Protein AF-A0A645I0W0-F1 (afdb_monomer)

pLDDT: mean 92.39, std 12.89, range [37.03, 98.88]

Organism: NCBI:txid1076179

Nearest PDB structures (foldseek):
  2omx-assembly1_A  TM=9.634E-01  e=1.507E-10  Listeria monocytogenes EGD-e
  2wqu-assembly2_B  TM=9.709E-01  e=3.885E-09  Listeria monocytogenes EGD-e
  1otn-assembly1_A  TM=9.296E-01  e=2.462E-09  Listeria monocytogenes
  2omy-assembly1_A  TM=7.439E-01  e=6.635E-10  Listeria monocytogenes EGD-e
  2omz-assembly1_A  TM=7.423E-01  e=8.823E-10  Listeria monocytogenes EGD-e

Foldseek 3Di:
DPPPPPQLDADDPLVCLPVQQDQEDAAELGQHADPLSVLSNLNHQEYAHANNQHHADPLSVAQSARHAEYHPDQYAHADPLSVLRHQRHAEYHHEQYAHADPLSVLNNLNHQYYEHHNYNHDAPQSNQNNVVNHPYYDDDHPDDD

Solvent-accessible surface area (backbone atoms only — not comparable to full-atom values): 7714 Å² total; per-residue (Å²): 132,82,73,94,78,54,92,79,56,63,60,84,57,66,89,52,48,80,48,40,78,39,40,67,50,80,41,71,70,41,33,40,56,75,48,65,47,55,56,51,24,59,48,24,30,34,44,36,41,28,62,30,64,51,29,42,68,50,61,40,56,43,56,34,62,43,29,27,36,41,35,46,29,35,26,49,31,46,66,52,58,37,61,40,44,30,87,40,32,29,36,42,32,48,23,38,28,52,33,47,65,52,60,44,55,33,70,39,72,63,29,29,31,47,37,54,48,65,33,73,56,85,63,49,64,54,40,54,79,28,53,86,50,45,79,46,69,66,74,82,60,68,78,82,130

InterPro domains:
  IPR001611 Leucine-rich repeat [PS51450] (66-87)
  IPR001611 Leucine-rich repeat [PS51450] (88-109)
  IPR025875 Leucine rich repeat 4 [PF12799] (87-128)
  IPR032675 Leucine-rich repeat domain superfamily [G3DSA:3.80.10.10] (7-141)

Radius of gyration: 15.73 Å; Cα contacts (8 Å, |Δi|>4): 333; chains: 1; bounding box: 27×41×51 Å

Sequence (145 aa):
MQNADDPSAPIDISSFAGMTKLESLQLGGLVIDDLSVVANMPDLISLTVFGGKRLTDVSPLKGLPKLRALTLRGNLITDVTPLAELPSLVYLDVQDNQISDVTPLAGLTKLERLFLEQNPITDYSPLAQIRANLEEWDFEVPANP

Structure (mmCIF, N/CA/C/O backbone):
data_AF-A0A645I0W0-F1
#
_entry.id   AF-A0A645I0W0-F1
#
loop_
_atom_site.group_PDB
_atom_site.id
_atom_site.type_symbol
_atom_site.label_atom_id
_atom_site.label_alt_id
_atom_site.label_comp_id
_atom_site.label_asym_id
_atom_site.label_entity_id
_atom_site.label_seq_id
_atom_site.pdbx_PDB_ins_code
_atom_site.Cartn_x
_atom_site.Cartn_y
_atom_site.Cartn_z
_atom_site.occupancy
_atom_site.B_iso_or_equiv
_atom_site.auth_seq_id
_atom_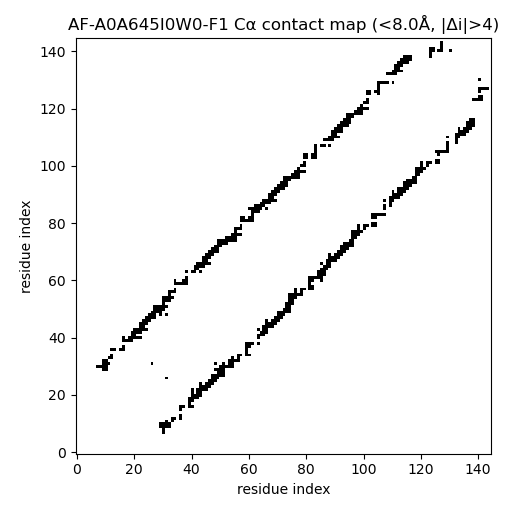site.auth_comp_id
_atom_site.auth_asym_id
_atom_site.auth_atom_id
_atom_site.pdbx_PDB_model_num
ATOM 1 N N . MET A 1 1 ? 11.495 -27.142 22.889 1.00 37.03 1 MET A N 1
ATOM 2 C CA . MET A 1 1 ? 11.386 -25.825 23.544 1.00 37.03 1 MET A CA 1
ATOM 3 C C . MET A 1 1 ? 11.779 -24.800 22.496 1.00 37.03 1 MET A C 1
ATOM 5 O O . MET A 1 1 ? 12.925 -24.825 22.074 1.00 37.03 1 MET A O 1
ATOM 9 N N . GLN A 1 2 ? 10.823 -24.038 21.960 1.00 45.06 2 GLN A N 1
ATOM 10 C CA . GLN A 1 2 ? 11.134 -22.914 21.070 1.00 45.06 2 GLN A CA 1
ATOM 11 C C . GLN A 1 2 ? 11.801 -21.825 21.916 1.00 45.06 2 GLN A C 1
ATOM 13 O O . GLN A 1 2 ? 11.320 -21.528 23.009 1.00 45.06 2 GLN A O 1
ATOM 18 N N . ASN A 1 3 ? 12.938 -21.307 21.452 1.00 37.06 3 ASN A N 1
ATOM 19 C CA . ASN A 1 3 ? 13.607 -20.174 22.081 1.00 37.06 3 ASN A CA 1
ATOM 20 C C . ASN A 1 3 ? 12.673 -18.964 21.985 1.00 37.06 3 ASN A C 1
ATOM 22 O O . ASN A 1 3 ? 12.278 -18.590 20.886 1.00 37.06 3 ASN A O 1
ATOM 26 N N . ALA A 1 4 ? 12.323 -18.373 23.124 1.00 47.34 4 ALA A N 1
ATOM 27 C CA . ALA A 1 4 ? 11.472 -17.185 23.204 1.00 47.34 4 ALA A CA 1
ATOM 28 C C . ALA A 1 4 ? 12.174 -15.891 22.730 1.00 47.34 4 ALA A C 1
ATOM 30 O O . ALA A 1 4 ? 11.563 -14.832 22.760 1.00 47.34 4 ALA A O 1
ATOM 31 N N . ASP A 1 5 ? 13.425 -15.994 22.265 1.00 51.53 5 ASP A N 1
ATOM 32 C CA . ASP A 1 5 ? 14.294 -14.881 21.865 1.00 51.53 5 ASP A CA 1
ATOM 33 C C . ASP A 1 5 ? 14.776 -15.018 20.406 1.00 51.53 5 ASP A C 1
ATOM 35 O O . ASP A 1 5 ? 15.930 -14.723 20.098 1.00 51.53 5 ASP A O 1
ATOM 39 N N . ASP A 1 6 ? 13.937 -15.521 19.491 1.00 53.28 6 ASP A N 1
ATOM 40 C CA . ASP A 1 6 ? 14.213 -15.387 18.055 1.00 53.28 6 ASP A CA 1
ATOM 41 C C . ASP A 1 6 ? 13.803 -13.971 17.601 1.00 53.28 6 ASP A C 1
ATOM 43 O O . ASP A 1 6 ? 12.605 -13.701 17.492 1.00 53.28 6 ASP A O 1
ATOM 47 N N . PRO A 1 7 ? 14.749 -13.052 17.315 1.00 58.19 7 PRO A N 1
ATOM 48 C CA . PRO A 1 7 ? 14.429 -11.695 16.866 1.00 58.19 7 PRO A CA 1
ATOM 49 C C . PRO A 1 7 ? 13.747 -11.660 15.486 1.00 58.19 7 PRO A C 1
ATOM 51 O O . PRO A 1 7 ? 13.392 -10.584 15.013 1.00 58.19 7 PRO A O 1
ATOM 54 N N . SER A 1 8 ? 13.576 -12.815 14.828 1.00 69.06 8 SER A N 1
ATOM 55 C CA . SER A 1 8 ? 12.816 -12.974 13.586 1.00 69.06 8 SER A CA 1
ATOM 56 C C . SER A 1 8 ? 11.361 -13.421 13.783 1.00 69.06 8 SER A C 1
ATOM 58 O O . SER A 1 8 ? 10.631 -13.543 12.793 1.00 69.06 8 SER A O 1
ATOM 60 N N . ALA A 1 9 ? 10.928 -13.668 15.027 1.00 84.06 9 ALA A N 1
ATOM 61 C CA . ALA A 1 9 ? 9.540 -14.003 15.322 1.00 84.06 9 ALA A CA 1
ATOM 62 C C . ALA A 1 9 ? 8.621 -12.810 14.995 1.00 84.06 9 ALA A C 1
ATOM 64 O O . ALA A 1 9 ? 8.917 -11.685 15.410 1.00 84.06 9 ALA A O 1
ATOM 65 N N . PRO A 1 10 ? 7.513 -13.030 14.266 1.00 89.56 10 PRO A N 1
ATOM 66 C CA . PRO A 1 10 ? 6.547 -11.977 14.009 1.00 89.56 10 PRO A CA 1
ATOM 67 C C . PRO A 1 10 ? 5.956 -11.414 15.300 1.00 89.56 10 PRO A C 1
ATOM 69 O O . PRO A 1 10 ? 5.634 -12.151 16.234 1.00 89.56 10 PRO A O 1
ATOM 72 N N . ILE A 1 11 ? 5.819 -10.095 15.346 1.00 91.31 11 ILE A N 1
ATOM 73 C CA . ILE A 1 11 ? 5.214 -9.377 16.459 1.00 91.31 11 ILE A CA 1
ATOM 74 C C . ILE A 1 11 ? 3.696 -9.457 16.325 1.00 91.31 11 ILE A C 1
ATOM 76 O O . ILE A 1 11 ? 3.121 -9.000 15.339 1.00 91.31 11 ILE A O 1
ATOM 80 N N . ASP A 1 12 ? 3.054 -9.989 17.361 1.00 92.94 12 ASP A N 1
ATOM 81 C CA . ASP A 1 12 ? 1.601 -10.010 17.480 1.00 92.94 12 ASP A CA 1
ATOM 82 C C . ASP A 1 12 ? 1.066 -8.624 17.882 1.00 92.94 12 ASP A C 1
ATOM 84 O O . ASP A 1 12 ? 1.350 -8.109 18.968 1.00 92.94 12 ASP A O 1
ATOM 88 N N . ILE A 1 13 ? 0.262 -8.030 17.000 1.00 94.75 13 ILE A N 1
ATOM 89 C CA . ILE A 1 13 ? -0.400 -6.734 17.202 1.00 94.75 13 ILE A CA 1
ATOM 90 C C . ILE A 1 13 ? -1.904 -6.863 17.499 1.00 94.75 13 ILE A C 1
ATOM 92 O O . ILE A 1 13 ? -2.614 -5.858 17.529 1.00 94.75 13 ILE A O 1
ATOM 96 N N . SER A 1 14 ? -2.411 -8.069 17.775 1.00 95.31 14 SER A N 1
ATOM 97 C CA . SER A 1 14 ? -3.830 -8.328 18.081 1.00 95.31 14 SER A CA 1
ATOM 98 C C . SER A 1 14 ? -4.358 -7.511 19.266 1.00 95.31 14 SER A C 1
ATOM 100 O O . SER A 1 14 ? -5.532 -7.132 19.301 1.00 95.31 14 SER A O 1
ATOM 102 N N . SER A 1 15 ? -3.479 -7.147 20.204 1.00 95.12 15 SER A N 1
ATOM 103 C CA . SER A 1 15 ? -3.800 -6.264 21.332 1.00 95.12 15 SER A CA 1
ATOM 104 C C . SER A 1 15 ? -4.307 -4.872 20.912 1.00 95.12 15 SER A C 1
ATOM 106 O O . SER A 1 15 ? -4.967 -4.197 21.704 1.00 95.12 15 SER A O 1
ATOM 108 N N . PHE A 1 16 ? -4.077 -4.449 19.663 1.00 95.50 16 PHE A N 1
ATOM 109 C CA . PHE A 1 16 ? -4.561 -3.174 19.126 1.00 95.50 16 PHE A CA 1
ATOM 110 C C . PHE A 1 16 ? -6.022 -3.214 18.660 1.00 95.50 16 PHE A C 1
ATOM 112 O O . PHE A 1 16 ? -6.556 -2.175 18.279 1.00 95.50 16 PHE A O 1
ATOM 119 N N . ALA A 1 17 ? -6.711 -4.358 18.735 1.00 93.62 17 ALA A N 1
ATOM 120 C CA . ALA A 1 17 ? -8.079 -4.514 18.225 1.00 93.62 17 ALA A CA 1
ATOM 121 C C . ALA A 1 17 ? -9.094 -3.507 18.803 1.00 93.62 17 ALA A C 1
ATOM 123 O O . ALA A 1 17 ? -10.069 -3.163 18.141 1.00 93.62 17 ALA A O 1
ATOM 124 N N . GLY A 1 18 ? -8.868 -3.009 20.024 1.00 94.69 18 GLY A N 1
ATOM 125 C CA . GLY A 1 18 ? -9.717 -1.993 20.659 1.00 94.69 18 GLY A CA 1
ATOM 126 C C . GLY A 1 18 ? -9.418 -0.545 20.246 1.00 94.69 18 GLY A C 1
ATOM 127 O O . GLY A 1 18 ? -10.149 0.362 20.643 1.00 94.69 18 GLY A O 1
ATOM 128 N N . MET A 1 19 ? -8.361 -0.295 19.469 1.00 96.62 19 MET A N 1
ATOM 129 C CA . MET A 1 19 ? -7.910 1.046 19.076 1.00 96.62 19 MET A CA 1
ATOM 130 C C . MET A 1 19 ? -8.702 1.592 17.876 1.00 96.62 19 MET A C 1
ATOM 132 O O . MET A 1 19 ? -8.139 2.092 16.908 1.00 96.62 19 MET A O 1
ATOM 136 N N . THR A 1 20 ? -10.034 1.531 17.932 1.00 96.69 20 THR A N 1
ATOM 137 C CA . THR A 1 20 ? -10.915 1.829 16.784 1.00 96.69 20 THR A CA 1
ATOM 138 C C . THR A 1 20 ? -10.907 3.297 16.341 1.00 96.69 20 THR A C 1
ATOM 140 O O . THR A 1 20 ? -11.417 3.610 15.271 1.00 96.69 20 THR A O 1
ATOM 143 N N . LYS A 1 21 ? -10.362 4.198 17.170 1.00 98.06 21 LYS A N 1
ATOM 144 C CA . LYS A 1 21 ? -10.213 5.640 16.895 1.00 98.06 21 LYS A CA 1
ATOM 145 C C . LYS A 1 21 ? -8.793 6.028 16.472 1.00 98.06 21 LYS A C 1
ATOM 147 O O . LYS A 1 21 ? -8.464 7.211 16.451 1.00 98.06 21 LYS A O 1
ATOM 152 N N . LEU A 1 22 ? -7.916 5.050 16.254 1.00 98.06 22 LEU A N 1
ATOM 153 C CA . LEU A 1 22 ? -6.536 5.320 15.883 1.00 98.06 22 LEU A CA 1
ATOM 154 C C . LEU A 1 22 ? -6.487 5.893 14.464 1.00 98.06 22 LEU A C 1
ATOM 156 O O . LEU A 1 22 ? -6.964 5.266 13.525 1.00 98.06 22 LEU A O 1
ATOM 160 N N . GLU A 1 23 ? -5.889 7.074 14.315 1.00 98.50 23 GLU A N 1
ATOM 161 C CA . GLU A 1 23 ? -5.738 7.740 13.013 1.00 98.50 23 GLU A CA 1
ATOM 162 C C . GLU A 1 23 ? -4.371 7.472 12.369 1.00 98.50 23 GLU A C 1
ATOM 164 O O . GLU A 1 23 ? -4.209 7.619 11.158 1.00 98.50 23 GLU A O 1
ATOM 169 N N . SER A 1 24 ? -3.374 7.064 13.157 1.00 98.50 24 SER A N 1
ATOM 170 C CA . SER A 1 24 ? -2.016 6.815 12.676 1.00 98.50 24 SER A CA 1
ATOM 171 C C . SER A 1 24 ? -1.385 5.629 13.395 1.00 98.50 24 SER A C 1
ATOM 173 O O . SER A 1 24 ? -1.388 5.579 14.626 1.00 98.50 24 SER A O 1
ATOM 175 N N . LEU A 1 25 ? -0.827 4.696 12.624 1.00 97.81 25 LEU A N 1
ATOM 176 C CA . LEU A 1 25 ? -0.108 3.525 13.120 1.00 97.81 25 LEU A CA 1
ATOM 177 C C . LEU A 1 25 ? 1.239 3.394 12.401 1.00 97.81 25 LEU A C 1
ATOM 179 O O . LEU A 1 25 ? 1.299 3.365 11.172 1.00 97.81 25 LEU A O 1
ATOM 183 N N . GLN A 1 26 ? 2.321 3.299 13.176 1.00 96.75 26 GLN A N 1
ATOM 184 C CA . GLN A 1 26 ? 3.683 3.141 12.665 1.00 96.75 26 GLN A CA 1
ATOM 185 C C . GLN A 1 26 ? 4.327 1.882 13.252 1.00 96.75 26 GLN A C 1
ATOM 187 O O . GLN A 1 26 ? 4.458 1.753 14.466 1.00 96.75 26 GLN A O 1
ATOM 192 N N . LEU A 1 27 ? 4.744 0.972 12.375 1.00 93.81 27 LEU A N 1
ATOM 193 C CA . LEU A 1 27 ? 5.355 -0.322 12.673 1.00 93.81 27 LEU A CA 1
ATOM 194 C C . LEU A 1 27 ? 6.669 -0.440 11.878 1.00 93.81 27 LEU A C 1
ATOM 196 O O . LEU A 1 27 ? 6.739 -1.084 10.833 1.00 93.81 27 LEU A O 1
ATOM 200 N N . GLY A 1 28 ? 7.708 0.264 12.333 1.00 89.25 28 GLY A N 1
ATOM 201 C CA . GLY A 1 28 ? 9.003 0.348 11.649 1.00 89.25 28 GLY A CA 1
ATOM 202 C C . GLY A 1 28 ? 10.062 -0.577 12.242 1.00 89.25 28 GLY A C 1
ATOM 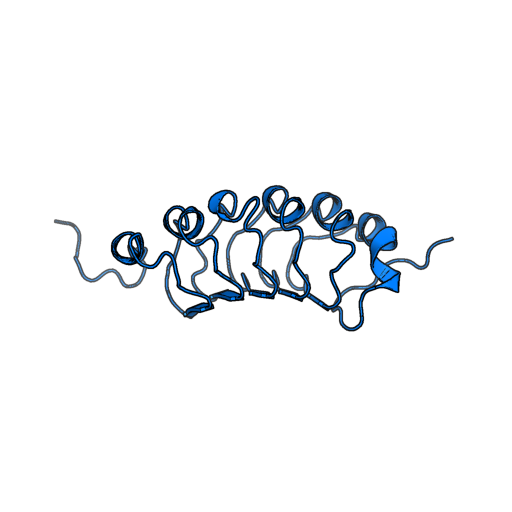203 O O . GLY A 1 28 ? 10.253 -0.595 13.455 1.00 89.25 28 GLY A O 1
ATOM 204 N N . GLY A 1 29 ? 10.768 -1.326 11.392 1.00 84.88 29 GLY A N 1
ATOM 205 C CA . GLY A 1 29 ? 11.808 -2.272 11.816 1.00 84.88 29 GLY A CA 1
ATOM 206 C C . GLY A 1 29 ? 11.268 -3.462 12.613 1.00 84.88 29 GLY A C 1
ATOM 207 O O . GLY A 1 29 ? 12.033 -4.151 13.283 1.00 84.88 29 GLY A O 1
ATOM 208 N N . LEU A 1 30 ? 9.953 -3.678 12.558 1.00 88.81 30 LEU A N 1
ATOM 209 C CA . LEU A 1 30 ? 9.254 -4.764 13.226 1.00 88.81 30 LEU A CA 1
ATOM 210 C C . LEU A 1 30 ? 8.941 -5.856 12.212 1.00 88.81 30 LEU A C 1
ATOM 212 O O . LEU A 1 30 ? 8.545 -5.575 11.080 1.00 88.81 30 LEU A O 1
ATOM 216 N N . VAL A 1 31 ? 9.078 -7.105 12.636 1.00 91.31 31 VAL A N 1
ATOM 217 C CA . VAL A 1 31 ? 8.656 -8.247 11.836 1.00 91.31 31 VAL A CA 1
ATOM 218 C C . VAL A 1 31 ? 7.140 -8.379 11.971 1.00 91.31 31 VAL A C 1
ATOM 220 O O . VAL A 1 31 ? 6.657 -8.850 12.991 1.00 91.31 31 VAL A O 1
ATOM 223 N N . ILE A 1 32 ? 6.389 -7.927 10.966 1.00 92.88 32 ILE A N 1
ATOM 224 C CA . ILE A 1 32 ? 4.923 -8.019 10.913 1.00 92.88 32 ILE A CA 1
ATOM 225 C C . ILE A 1 32 ? 4.546 -8.884 9.714 1.00 92.88 32 ILE A C 1
ATOM 227 O O . ILE A 1 32 ? 5.013 -8.631 8.603 1.00 92.88 32 ILE A O 1
ATOM 231 N N . ASP A 1 33 ? 3.719 -9.899 9.933 1.00 93.69 33 ASP A N 1
ATOM 232 C CA . ASP A 1 33 ? 3.158 -10.747 8.877 1.00 93.69 33 ASP A CA 1
ATOM 233 C C . ASP A 1 33 ? 1.623 -10.793 8.878 1.00 93.69 33 ASP A C 1
ATOM 235 O O . ASP A 1 33 ? 1.043 -11.148 7.855 1.00 93.69 33 ASP A O 1
ATOM 239 N N . ASP A 1 34 ? 0.976 -10.356 9.964 1.00 95.88 34 ASP A N 1
ATOM 240 C CA . ASP A 1 34 ? -0.478 -10.260 10.081 1.00 95.88 34 ASP A CA 1
ATOM 241 C C . ASP A 1 34 ? -0.940 -8.815 10.349 1.00 95.88 34 ASP A C 1
ATOM 243 O O . ASP A 1 34 ? -0.595 -8.197 11.359 1.00 95.88 34 ASP A O 1
ATOM 247 N N . LEU A 1 35 ? -1.755 -8.279 9.434 1.00 97.12 35 LEU A N 1
ATOM 248 C CA . LEU A 1 35 ? -2.426 -6.980 9.556 1.00 97.12 35 LEU A CA 1
ATOM 249 C C . LEU A 1 35 ? -3.937 -7.104 9.803 1.00 97.12 35 LEU A C 1
ATOM 251 O O . LEU A 1 35 ? -4.644 -6.102 9.722 1.00 97.12 35 LEU A O 1
ATOM 255 N N . SER A 1 36 ? -4.459 -8.292 10.121 1.00 97.56 36 SER A N 1
ATOM 256 C CA . SER A 1 36 ? -5.891 -8.552 10.339 1.00 97.56 36 SER A CA 1
ATOM 257 C C . SER A 1 36 ? -6.549 -7.549 11.292 1.00 97.56 36 SER A C 1
ATOM 259 O O . SER A 1 36 ? -7.666 -7.090 11.052 1.00 97.56 36 SER A O 1
ATOM 261 N N . VAL A 1 37 ? -5.831 -7.137 12.341 1.00 97.25 37 VAL A N 1
ATOM 262 C CA . VAL A 1 37 ? -6.309 -6.163 13.331 1.00 97.25 37 VAL A CA 1
ATOM 263 C C . VAL A 1 37 ? -6.613 -4.784 12.730 1.00 97.25 37 VAL A C 1
ATOM 265 O O . VAL A 1 37 ? -7.487 -4.077 13.232 1.00 97.25 37 VAL A O 1
ATOM 268 N N . VAL A 1 38 ? -5.930 -4.406 11.645 1.00 97.69 38 VAL A N 1
ATOM 269 C CA . VAL A 1 38 ? -6.063 -3.096 10.993 1.00 97.69 38 VAL A CA 1
ATOM 270 C C . VAL A 1 38 ? -7.443 -2.923 10.354 1.00 97.69 38 VAL A C 1
ATOM 272 O O . VAL A 1 38 ? -7.957 -1.806 10.311 1.00 97.69 38 VAL A O 1
ATOM 275 N N . ALA A 1 39 ? -8.114 -4.016 9.974 1.00 97.06 39 ALA A N 1
ATOM 276 C CA . ALA A 1 39 ? -9.488 -3.972 9.470 1.00 97.06 39 ALA A CA 1
ATOM 277 C C . ALA A 1 39 ? -10.486 -3.371 10.487 1.00 97.06 39 ALA A C 1
ATOM 279 O O . ALA A 1 39 ? -11.544 -2.874 10.105 1.00 97.06 39 ALA A O 1
ATOM 280 N N . ASN A 1 40 ? -10.141 -3.362 11.783 1.00 96.62 40 ASN A N 1
ATOM 281 C CA . ASN A 1 40 ? -10.952 -2.779 12.857 1.00 96.62 40 ASN A CA 1
ATOM 282 C C . ASN A 1 40 ? -10.640 -1.294 13.138 1.00 96.62 40 ASN A C 1
ATOM 284 O O . ASN A 1 40 ? -11.103 -0.749 14.142 1.00 96.62 40 ASN A O 1
ATOM 288 N N . MET A 1 41 ? -9.865 -0.627 12.275 1.00 97.88 41 MET A N 1
ATOM 289 C CA . MET A 1 41 ? -9.443 0.771 12.437 1.00 97.88 41 MET A CA 1
ATOM 290 C C . MET A 1 41 ? -10.057 1.661 11.338 1.00 97.88 41 MET A C 1
ATOM 292 O O . MET A 1 41 ? -9.341 2.162 10.471 1.00 97.88 41 MET A O 1
ATOM 296 N N . PRO A 1 42 ? -11.387 1.891 11.341 1.00 97.50 42 PRO A N 1
ATOM 297 C CA . PRO A 1 42 ? -12.064 2.645 10.277 1.00 97.50 42 PRO A CA 1
ATOM 298 C C . PRO A 1 42 ? -11.631 4.117 10.207 1.00 97.50 42 PRO A C 1
ATOM 300 O O . PRO A 1 42 ? -11.821 4.769 9.178 1.00 97.50 42 PRO A O 1
ATOM 303 N N . ASP A 1 43 ? -11.060 4.635 11.298 1.00 98.44 43 ASP A N 1
ATOM 304 C CA . ASP A 1 43 ? -10.567 6.004 11.399 1.00 98.44 43 ASP A CA 1
ATOM 305 C C . ASP A 1 43 ? -9.099 6.167 10.971 1.00 98.44 43 ASP A C 1
ATOM 307 O O . ASP A 1 43 ? -8.600 7.290 10.965 1.00 98.44 43 ASP A O 1
ATOM 311 N N . LEU A 1 44 ? -8.418 5.087 10.564 1.00 98.69 44 LEU A N 1
ATOM 312 C CA . LEU A 1 44 ? -7.003 5.126 10.201 1.00 98.69 44 LEU A CA 1
ATOM 313 C C . LEU A 1 44 ? -6.772 5.972 8.942 1.00 98.69 44 LEU A C 1
ATOM 315 O O . LEU A 1 44 ? -7.336 5.713 7.879 1.00 98.69 44 LEU A O 1
ATOM 319 N N . ILE A 1 45 ? -5.915 6.983 9.070 1.00 98.81 45 ILE A N 1
ATOM 320 C CA . ILE A 1 45 ? -5.531 7.926 8.014 1.00 98.81 45 ILE A CA 1
ATOM 321 C C . ILE A 1 45 ? -4.145 7.589 7.467 1.00 98.81 45 ILE A C 1
ATOM 323 O O . ILE A 1 45 ? -3.904 7.732 6.265 1.00 98.81 45 ILE A O 1
ATOM 327 N N . SER A 1 46 ? -3.241 7.135 8.335 1.00 98.81 46 SER A N 1
ATOM 328 C CA . SER A 1 46 ? -1.865 6.807 7.979 1.00 98.81 46 SER A CA 1
ATOM 329 C C . SER A 1 46 ? -1.462 5.448 8.535 1.00 98.81 46 SER A C 1
ATOM 331 O O . SER A 1 46 ? -1.604 5.196 9.732 1.00 98.81 46 SER A O 1
ATOM 333 N N . LEU A 1 47 ? -0.890 4.606 7.678 1.00 98.62 47 LEU A N 1
ATOM 334 C CA . LEU A 1 47 ? -0.279 3.340 8.064 1.00 98.62 47 LEU A CA 1
ATOM 335 C C . LEU A 1 47 ? 1.130 3.249 7.489 1.00 98.62 47 LEU A C 1
ATOM 337 O O . LEU A 1 47 ? 1.342 3.418 6.290 1.00 98.62 47 LEU A O 1
ATOM 341 N N . THR A 1 48 ? 2.088 2.931 8.347 1.00 98.19 48 THR A N 1
ATOM 342 C CA . THR A 1 48 ? 3.476 2.714 7.949 1.00 98.19 48 THR A CA 1
ATOM 343 C C . THR A 1 48 ? 3.953 1.387 8.515 1.00 98.19 48 THR A C 1
ATOM 345 O O . THR A 1 48 ? 3.985 1.219 9.730 1.00 98.19 48 THR A O 1
ATOM 348 N N . VAL A 1 49 ? 4.343 0.457 7.645 1.00 96.38 49 VAL A N 1
ATOM 349 C CA . VAL A 1 49 ? 4.926 -0.844 7.993 1.00 96.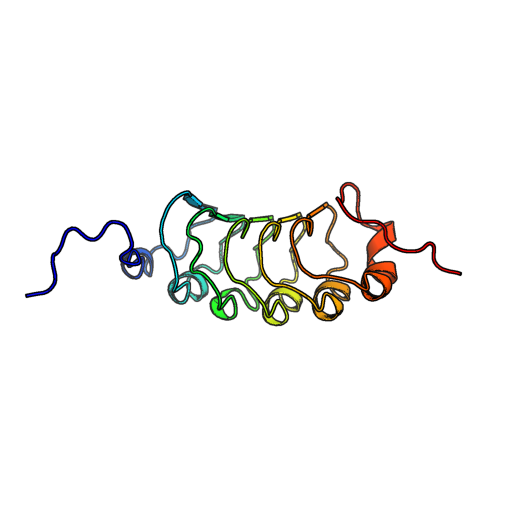38 49 VAL A CA 1
ATOM 350 C C . VAL A 1 49 ? 6.156 -1.056 7.118 1.00 96.38 49 VAL A C 1
ATOM 352 O O . VAL A 1 49 ? 6.023 -1.231 5.912 1.00 96.38 49 VAL A O 1
ATOM 355 N N . PHE A 1 50 ? 7.363 -1.021 7.685 1.00 91.12 50 PHE A N 1
ATOM 356 C CA . PHE A 1 50 ? 8.583 -1.142 6.877 1.00 91.12 50 PHE A CA 1
ATOM 357 C C . PHE A 1 50 ? 9.702 -1.915 7.562 1.00 91.12 50 PHE A C 1
ATOM 359 O O . PHE A 1 50 ? 9.817 -1.929 8.787 1.00 91.12 50 PHE A O 1
ATOM 366 N N . GLY A 1 51 ? 10.564 -2.524 6.746 1.00 81.25 51 GLY A N 1
ATOM 367 C CA . GLY A 1 51 ? 11.784 -3.197 7.202 1.00 81.25 51 GLY A CA 1
ATOM 368 C C . GLY A 1 51 ? 11.565 -4.555 7.876 1.00 81.25 51 GLY A C 1
ATOM 369 O O . GLY A 1 51 ? 12.531 -5.141 8.359 1.00 81.25 51 GLY A O 1
ATOM 370 N N . GLY A 1 52 ? 10.327 -5.060 7.893 1.00 78.25 52 GLY A N 1
ATOM 371 C CA . GLY A 1 52 ? 9.966 -6.345 8.495 1.00 78.25 52 GLY A CA 1
ATOM 372 C C . GLY A 1 52 ? 10.252 -7.560 7.615 1.00 78.25 52 GLY A C 1
ATOM 373 O O . GLY A 1 52 ? 10.369 -8.666 8.140 1.00 78.25 52 GLY A O 1
ATOM 374 N N . LYS A 1 53 ? 10.385 -7.371 6.290 1.00 86.56 53 LYS A N 1
ATOM 375 C CA . LYS A 1 53 ? 10.730 -8.414 5.302 1.00 86.56 53 LYS A CA 1
ATOM 376 C C . LYS A 1 53 ? 9.887 -9.696 5.395 1.00 86.56 53 LYS A C 1
ATOM 378 O O . LYS A 1 53 ? 10.385 -10.777 5.083 1.00 86.56 53 LYS A O 1
ATOM 383 N N . ARG A 1 54 ? 8.627 -9.604 5.836 1.00 92.38 54 ARG A N 1
ATOM 384 C CA . ARG A 1 54 ? 7.725 -10.766 5.971 1.00 92.38 54 ARG A CA 1
ATOM 385 C C . ARG A 1 54 ? 6.287 -10.525 5.540 1.00 92.38 54 ARG A C 1
ATOM 387 O O . ARG A 1 54 ? 5.617 -11.497 5.203 1.00 92.38 54 ARG A O 1
ATOM 394 N N . LEU A 1 55 ? 5.817 -9.279 5.531 1.00 96.00 55 LEU A N 1
ATOM 395 C CA . LEU A 1 55 ? 4.445 -8.984 5.141 1.00 96.00 55 LEU A CA 1
ATOM 396 C C . LEU A 1 55 ? 4.221 -9.362 3.672 1.00 96.00 55 LEU A C 1
ATOM 398 O O . LEU A 1 55 ? 4.975 -8.935 2.798 1.00 96.00 55 LEU A O 1
ATOM 402 N N . THR A 1 56 ? 3.190 -10.164 3.424 1.00 97.00 56 THR A N 1
ATOM 403 C CA . THR A 1 56 ? 2.796 -10.631 2.083 1.00 97.00 56 THR A CA 1
ATOM 404 C C . THR A 1 56 ? 1.337 -10.305 1.787 1.00 97.00 56 THR A C 1
ATOM 406 O O . THR A 1 56 ? 1.024 -9.895 0.673 1.00 97.00 56 THR A O 1
ATOM 409 N N . ASP A 1 57 ? 0.462 -10.452 2.786 1.00 98.06 57 ASP A N 1
ATOM 410 C CA . ASP A 1 57 ? -0.971 -10.202 2.671 1.00 98.06 57 ASP A CA 1
ATOM 411 C C . ASP A 1 57 ? -1.337 -8.782 3.122 1.00 98.06 57 ASP A C 1
ATOM 413 O O . ASP A 1 57 ? -1.110 -8.381 4.264 1.00 98.06 57 ASP A O 1
ATOM 417 N N . VAL A 1 58 ? -1.939 -8.025 2.207 1.00 98.44 58 VAL A N 1
ATOM 418 C CA . VAL A 1 58 ? -2.478 -6.678 2.449 1.00 98.44 58 VAL A CA 1
ATOM 419 C C . VAL A 1 58 ? -4.003 -6.634 2.324 1.00 98.44 58 VAL A C 1
ATOM 421 O O . VAL A 1 58 ? -4.598 -5.557 2.377 1.00 98.44 58 VAL A O 1
ATOM 424 N N . SER A 1 59 ? -4.663 -7.791 2.203 1.00 98.50 59 SER A N 1
ATOM 425 C CA . SER A 1 59 ? -6.123 -7.906 2.162 1.00 98.50 59 SER A CA 1
ATOM 426 C C . SER A 1 59 ? -6.852 -7.255 3.346 1.00 98.50 59 SER A C 1
ATOM 428 O O . SER A 1 59 ? -7.914 -6.673 3.102 1.00 98.50 59 SER A O 1
ATOM 430 N N . PRO A 1 60 ? -6.301 -7.206 4.582 1.00 98.44 60 PRO A N 1
ATOM 431 C CA . PRO A 1 60 ? -6.950 -6.500 5.689 1.00 98.44 60 PRO A CA 1
ATOM 432 C C . PRO A 1 60 ? -7.100 -4.987 5.485 1.00 98.44 60 PRO A C 1
ATOM 434 O O . PRO A 1 60 ? -7.892 -4.357 6.182 1.00 98.44 60 PRO A O 1
ATOM 437 N N . LEU A 1 61 ? -6.349 -4.387 4.552 1.00 98.50 61 LEU A N 1
ATOM 438 C CA . LEU A 1 61 ? -6.416 -2.949 4.267 1.00 98.50 61 LEU A CA 1
ATOM 439 C C . LEU A 1 61 ? -7.584 -2.578 3.349 1.00 98.50 61 LEU A C 1
ATOM 441 O O . LEU A 1 61 ? -7.943 -1.404 3.252 1.00 98.50 61 LEU A O 1
ATOM 445 N N . LYS A 1 62 ? -8.173 -3.561 2.664 1.00 97.06 62 LYS A N 1
ATOM 446 C CA . LYS A 1 62 ? -9.253 -3.363 1.697 1.00 97.06 62 LYS A CA 1
ATOM 447 C C . LYS A 1 62 ? -10.374 -2.502 2.288 1.00 97.06 62 LYS A C 1
ATOM 449 O O . LYS A 1 62 ? -10.923 -2.809 3.343 1.00 97.06 62 LYS A O 1
ATOM 454 N N . GLY A 1 63 ? -10.759 -1.447 1.571 1.00 95.69 63 GLY A N 1
ATOM 455 C CA . GLY A 1 63 ? -11.935 -0.650 1.913 1.00 95.69 63 GLY A CA 1
ATOM 456 C C . GLY A 1 63 ? -11.777 0.295 3.106 1.00 95.69 63 GLY A C 1
ATOM 457 O O . GLY A 1 63 ? -12.777 0.892 3.506 1.00 95.69 63 GLY A O 1
ATOM 458 N N . LEU A 1 64 ? -10.572 0.474 3.671 1.00 98.38 64 LEU A N 1
ATOM 459 C CA . LEU A 1 64 ? -10.356 1.446 4.748 1.00 98.38 64 LEU A CA 1
ATOM 460 C C . LEU A 1 64 ? -10.692 2.865 4.256 1.00 98.38 64 LEU A C 1
ATOM 462 O O . LEU A 1 64 ? -9.987 3.421 3.408 1.00 98.38 64 LEU A O 1
ATOM 466 N N . PRO A 1 65 ? -11.769 3.488 4.771 1.00 97.94 65 PRO A N 1
ATOM 467 C CA . PRO A 1 65 ? -12.400 4.616 4.091 1.00 97.94 65 PRO A CA 1
ATOM 468 C C . PRO A 1 65 ? -11.583 5.906 4.193 1.00 97.94 65 PRO A C 1
ATOM 470 O O . PRO A 1 65 ? -11.701 6.790 3.340 1.00 97.94 65 PRO A O 1
ATOM 473 N N . LYS A 1 66 ? -10.766 6.025 5.245 1.00 98.62 66 LYS A N 1
ATOM 474 C CA . LYS A 1 66 ? -9.988 7.225 5.560 1.00 98.62 66 LYS A CA 1
ATOM 475 C C . LYS A 1 66 ? -8.496 7.088 5.284 1.00 98.62 66 LYS A C 1
ATOM 477 O O . LYS A 1 66 ? -7.799 8.088 5.428 1.00 98.62 66 LYS A O 1
ATOM 482 N N . LEU A 1 67 ? -8.010 5.918 4.864 1.00 98.81 67 LEU A N 1
ATOM 483 C CA . LEU A 1 67 ? -6.579 5.710 4.667 1.00 98.81 67 LEU A CA 1
ATOM 484 C C . LEU A 1 67 ? -6.093 6.550 3.478 1.00 98.81 67 LEU A C 1
ATOM 486 O O . LEU A 1 67 ? -6.555 6.379 2.349 1.00 98.81 67 LEU A O 1
ATOM 490 N N . ARG A 1 68 ? -5.186 7.491 3.756 1.00 98.88 68 ARG A N 1
ATOM 491 C CA . ARG A 1 68 ? -4.645 8.462 2.791 1.00 98.88 68 ARG A CA 1
ATOM 492 C C . ARG A 1 68 ? -3.163 8.261 2.519 1.00 98.88 68 ARG A C 1
ATOM 494 O O . ARG A 1 68 ? -2.724 8.543 1.407 1.00 98.88 68 ARG A O 1
ATOM 501 N N . ALA A 1 69 ? -2.409 7.806 3.515 1.00 98.88 69 ALA A N 1
ATOM 502 C CA . ALA A 1 69 ? -0.976 7.572 3.408 1.00 98.88 69 ALA A CA 1
ATOM 503 C C . ALA A 1 69 ? -0.643 6.136 3.813 1.00 98.88 69 ALA A C 1
ATOM 505 O O . ALA A 1 69 ? -0.951 5.712 4.929 1.00 98.88 69 ALA A O 1
ATOM 506 N N . LEU A 1 70 ? -0.017 5.402 2.896 1.00 98.88 70 LEU A N 1
ATOM 507 C CA . LEU A 1 70 ? 0.374 4.016 3.094 1.00 98.88 70 LEU A CA 1
ATOM 508 C C . LEU A 1 70 ? 1.838 3.814 2.698 1.00 98.88 70 LEU A C 1
ATOM 510 O O . LEU A 1 70 ? 2.204 4.007 1.542 1.00 98.88 70 LEU A O 1
ATOM 514 N N . THR A 1 71 ? 2.657 3.387 3.655 1.00 98.62 71 THR A N 1
ATOM 515 C CA . THR A 1 71 ? 4.028 2.920 3.410 1.00 98.62 71 THR A CA 1
ATOM 516 C C . THR A 1 71 ? 4.115 1.450 3.786 1.00 98.62 71 THR A C 1
ATOM 518 O O . THR A 1 71 ? 3.895 1.106 4.946 1.00 98.62 71 THR A O 1
ATOM 521 N N . LEU A 1 72 ? 4.475 0.599 2.830 1.00 98.31 72 LEU A N 1
ATOM 522 C CA . LEU A 1 72 ? 4.686 -0.842 2.991 1.00 98.31 72 LEU A CA 1
ATOM 523 C C . LEU A 1 72 ? 6.068 -1.279 2.475 1.00 98.31 72 LEU A C 1
ATOM 525 O O . LEU A 1 72 ? 6.261 -2.425 2.060 1.00 98.31 72 LEU A O 1
ATOM 529 N N . ARG A 1 73 ? 7.032 -0.355 2.469 1.00 96.88 73 ARG A N 1
ATOM 530 C CA . ARG A 1 73 ? 8.370 -0.556 1.911 1.00 96.88 73 ARG A CA 1
ATOM 531 C C . ARG A 1 73 ? 9.157 -1.678 2.599 1.00 96.88 73 ARG A C 1
ATOM 533 O O . ARG A 1 73 ? 9.191 -1.756 3.827 1.00 96.88 73 ARG A O 1
ATOM 540 N N . GLY A 1 74 ? 9.899 -2.474 1.833 1.00 95.94 74 GLY A N 1
ATOM 541 C CA . GLY A 1 74 ? 10.827 -3.467 2.390 1.00 95.94 74 GLY A CA 1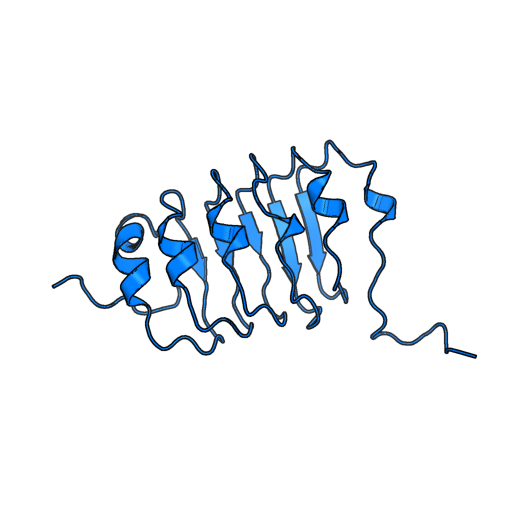
ATOM 542 C C . GLY A 1 74 ? 10.110 -4.679 2.984 1.00 95.94 74 GLY A C 1
ATOM 543 O O . GLY A 1 74 ? 10.422 -5.112 4.101 1.00 95.94 74 GLY A O 1
ATOM 544 N N . ASN A 1 75 ? 9.121 -5.187 2.253 1.00 96.19 75 ASN A N 1
ATOM 545 C CA . ASN A 1 75 ? 8.324 -6.363 2.596 1.00 96.19 75 ASN A CA 1
ATOM 546 C C . ASN A 1 75 ? 8.377 -7.393 1.449 1.00 96.19 75 ASN A C 1
ATOM 548 O O . ASN A 1 75 ? 9.285 -7.362 0.623 1.00 96.19 75 ASN A O 1
ATOM 552 N N . LEU A 1 76 ? 7.473 -8.375 1.441 1.00 97.00 76 LEU A N 1
ATOM 553 C CA . LEU A 1 76 ? 7.422 -9.448 0.441 1.00 97.00 76 LEU A CA 1
ATOM 554 C C . LEU A 1 76 ? 6.079 -9.449 -0.308 1.00 97.00 76 LEU A C 1
ATOM 556 O O . LEU A 1 76 ? 5.587 -10.501 -0.717 1.00 97.00 76 LEU A O 1
ATOM 560 N N . ILE A 1 77 ? 5.458 -8.278 -0.457 1.00 98.44 77 ILE A N 1
ATOM 561 C CA . ILE A 1 77 ? 4.146 -8.140 -1.094 1.00 98.44 77 ILE A CA 1
ATOM 562 C C . ILE A 1 77 ? 4.280 -8.464 -2.581 1.00 98.44 77 ILE A C 1
ATOM 564 O O . ILE A 1 77 ? 5.193 -7.982 -3.250 1.00 98.44 77 ILE A O 1
ATOM 568 N N . THR A 1 78 ? 3.360 -9.279 -3.089 1.00 98.50 78 THR A N 1
ATOM 569 C CA . THR A 1 78 ? 3.273 -9.659 -4.510 1.00 98.50 78 THR A CA 1
ATOM 570 C C . THR A 1 78 ? 1.963 -9.197 -5.137 1.00 98.50 78 THR A C 1
ATOM 572 O O . THR A 1 78 ? 1.957 -8.768 -6.288 1.00 98.50 78 THR A O 1
ATOM 575 N N . ASP A 1 79 ? 0.872 -9.241 -4.369 1.00 98.62 79 ASP A N 1
ATOM 576 C CA . ASP A 1 79 ? -0.466 -8.850 -4.800 1.00 98.62 79 ASP A CA 1
ATOM 577 C C . ASP A 1 79 ? -0.894 -7.530 -4.146 1.00 98.62 79 ASP A C 1
ATOM 579 O O . ASP A 1 79 ? -1.035 -7.429 -2.927 1.00 98.62 79 ASP A O 1
ATOM 583 N N . VAL A 1 80 ? -1.124 -6.515 -4.979 1.00 98.75 80 VAL A N 1
ATOM 584 C CA . VAL A 1 80 ? -1.636 -5.199 -4.569 1.00 98.75 80 VAL A CA 1
ATOM 585 C C . VAL A 1 80 ? -3.110 -4.995 -4.919 1.00 98.75 80 VAL A C 1
ATOM 587 O O . VAL A 1 80 ? -3.634 -3.897 -4.738 1.00 98.75 80 VAL A O 1
ATOM 590 N N . THR A 1 81 ? -3.814 -6.038 -5.369 1.00 98.69 81 THR A N 1
ATOM 591 C CA . THR A 1 81 ? -5.251 -5.985 -5.684 1.00 98.69 81 THR A CA 1
ATOM 592 C C . THR A 1 81 ? -6.097 -5.386 -4.559 1.00 98.69 81 THR A C 1
ATOM 594 O O . THR A 1 81 ? -6.917 -4.514 -4.852 1.00 98.69 81 THR A O 1
ATOM 597 N N . PRO A 1 82 ? -5.888 -5.734 -3.271 1.00 98.69 82 PRO A N 1
ATOM 598 C CA . PRO A 1 82 ? -6.669 -5.140 -2.187 1.00 98.69 82 PRO A CA 1
ATOM 599 C C . PRO A 1 82 ? -6.520 -3.618 -2.059 1.00 98.69 82 PRO A C 1
ATOM 601 O O . PRO A 1 82 ? -7.436 -2.948 -1.580 1.00 98.69 82 PRO A O 1
ATOM 604 N N . LEU A 1 83 ? -5.382 -3.061 -2.493 1.00 98.62 83 LEU A N 1
ATOM 605 C CA . LEU A 1 83 ? -5.105 -1.627 -2.391 1.00 98.62 83 LEU A CA 1
ATOM 606 C C . LEU A 1 83 ? -5.952 -0.804 -3.366 1.00 98.62 83 LEU A C 1
ATOM 608 O O . LEU A 1 83 ? -6.216 0.363 -3.088 1.00 98.62 83 LEU A O 1
ATOM 612 N N . ALA A 1 84 ? -6.431 -1.407 -4.461 1.00 97.62 84 ALA A N 1
ATOM 613 C CA . ALA A 1 84 ? -7.324 -0.769 -5.433 1.00 97.62 84 ALA A CA 1
ATOM 614 C C . ALA A 1 84 ? -8.642 -0.276 -4.805 1.00 97.62 84 ALA A C 1
ATOM 616 O O . ALA A 1 84 ? -9.307 0.610 -5.337 1.00 97.62 84 ALA A O 1
ATOM 617 N N . GLU A 1 85 ? -9.019 -0.841 -3.656 1.00 97.12 85 GLU A N 1
ATOM 618 C CA . GLU A 1 85 ? -10.252 -0.531 -2.934 1.00 97.12 85 GLU A CA 1
ATOM 619 C C . GLU A 1 85 ? -10.050 0.501 -1.814 1.00 97.12 85 GLU A C 1
ATOM 621 O O . GLU A 1 85 ? -10.874 0.597 -0.907 1.00 97.12 85 GLU A O 1
ATOM 626 N N . LEU A 1 86 ? -8.964 1.278 -1.850 1.00 98.38 86 LEU A N 1
ATOM 627 C CA . LEU A 1 86 ? -8.701 2.373 -0.914 1.00 98.38 86 LEU A CA 1
ATOM 628 C C . LEU A 1 86 ? -9.186 3.711 -1.508 1.00 98.38 86 LEU A C 1
ATOM 630 O O . LEU A 1 86 ? -8.439 4.385 -2.221 1.00 98.38 86 LEU A O 1
ATOM 634 N N . PRO A 1 87 ? -10.425 4.159 -1.212 1.00 96.06 87 PRO A N 1
ATOM 635 C CA . PRO A 1 87 ? -11.088 5.248 -1.944 1.00 96.06 87 PRO A CA 1
ATOM 636 C C . PRO A 1 87 ? -10.494 6.640 -1.684 1.00 96.06 87 PRO A C 1
ATOM 638 O O . PRO A 1 87 ? -10.903 7.627 -2.309 1.00 96.06 87 PRO A O 1
ATOM 641 N N . SER A 1 88 ? -9.588 6.745 -0.715 1.00 98.19 88 SER A N 1
ATOM 642 C CA . SER A 1 88 ? -9.015 7.998 -0.225 1.00 98.19 88 SER A CA 1
ATOM 643 C C . SER A 1 88 ? -7.491 8.032 -0.327 1.00 98.19 88 SER A C 1
ATOM 645 O O . SER A 1 88 ? -6.900 8.992 0.160 1.00 98.19 88 SER A O 1
ATOM 647 N N . LEU A 1 89 ? -6.855 7.028 -0.941 1.00 98.75 89 LEU A N 1
ATOM 648 C CA . LEU A 1 89 ? -5.399 6.935 -0.964 1.00 98.75 89 LEU A CA 1
ATOM 649 C C . LEU A 1 89 ? -4.781 8.048 -1.821 1.00 98.75 89 LEU A C 1
ATOM 651 O O . LEU A 1 89 ? -5.179 8.250 -2.966 1.00 98.75 89 LEU A O 1
ATOM 655 N N . VAL A 1 90 ? -3.817 8.762 -1.239 1.00 98.88 90 VAL A N 1
ATOM 656 C CA . VAL A 1 90 ? -3.116 9.906 -1.848 1.00 98.88 90 VAL A CA 1
ATOM 657 C C . VAL A 1 90 ? -1.618 9.630 -1.976 1.00 98.88 90 VAL A C 1
ATOM 659 O O . VAL A 1 90 ? -0.995 10.015 -2.961 1.00 98.88 90 VAL A O 1
ATOM 662 N N . TYR A 1 91 ? -1.043 8.940 -0.993 1.00 98.88 91 TYR A N 1
ATOM 663 C CA . TYR A 1 91 ? 0.364 8.561 -0.957 1.00 98.88 91 TYR A CA 1
ATOM 664 C C . TYR A 1 91 ? 0.490 7.045 -0.799 1.00 98.88 91 TYR A C 1
ATOM 666 O O . TYR A 1 91 ? -0.068 6.477 0.147 1.00 98.88 91 TYR A O 1
ATOM 674 N N . LEU A 1 92 ? 1.248 6.420 -1.700 1.00 98.88 92 LEU A N 1
ATOM 675 C CA . LEU A 1 92 ? 1.581 5.001 -1.663 1.00 98.88 92 LEU A CA 1
ATOM 676 C C . LEU A 1 92 ? 3.081 4.795 -1.892 1.00 98.88 92 LEU A C 1
ATOM 678 O O . LEU A 1 92 ? 3.606 5.120 -2.953 1.00 98.88 92 LEU A O 1
ATOM 682 N N . ASP A 1 93 ? 3.749 4.203 -0.910 1.00 98.81 93 ASP A N 1
ATOM 683 C CA . ASP A 1 93 ? 5.114 3.694 -1.033 1.00 98.81 93 ASP A CA 1
ATOM 684 C C . ASP A 1 93 ? 5.106 2.182 -0.797 1.00 98.81 93 ASP A C 1
ATOM 686 O O . ASP A 1 93 ? 4.856 1.712 0.315 1.00 98.81 93 ASP A O 1
ATOM 690 N N . VAL A 1 94 ? 5.360 1.424 -1.861 1.00 98.56 94 VAL A N 1
ATOM 691 C CA . VAL A 1 94 ? 5.511 -0.039 -1.843 1.00 98.56 94 VAL A CA 1
ATOM 692 C C . VAL A 1 94 ? 6.861 -0.447 -2.437 1.00 98.56 94 VAL A C 1
ATOM 694 O O . VAL A 1 94 ? 6.998 -1.546 -2.977 1.00 98.56 94 VAL A O 1
ATOM 697 N N . GLN A 1 95 ? 7.874 0.418 -2.329 1.00 98.31 95 GLN A N 1
ATOM 698 C CA . GLN A 1 95 ? 9.228 0.104 -2.779 1.00 98.31 95 GLN A CA 1
ATOM 699 C C . GLN A 1 95 ? 9.776 -1.155 -2.091 1.00 98.31 95 GLN A C 1
ATOM 701 O O . GLN A 1 95 ? 9.381 -1.481 -0.972 1.00 98.31 95 GLN A O 1
ATOM 706 N N . ASP A 1 96 ? 10.743 -1.829 -2.711 1.00 97.50 96 ASP A N 1
ATOM 707 C CA . ASP A 1 96 ? 11.439 -2.990 -2.120 1.00 97.50 96 ASP A CA 1
ATOM 708 C C . ASP A 1 96 ? 10.445 -4.089 -1.694 1.00 97.50 96 ASP A C 1
ATOM 710 O O . ASP A 1 96 ? 10.291 -4.421 -0.516 1.00 97.50 96 ASP A O 1
ATOM 714 N N . ASN A 1 97 ? 9.693 -4.580 -2.680 1.00 98.31 97 ASN A N 1
ATOM 715 C CA . ASN A 1 97 ? 8.716 -5.664 -2.567 1.00 98.31 97 ASN A CA 1
ATOM 716 C C . ASN A 1 97 ? 8.891 -6.633 -3.762 1.00 98.31 97 ASN A C 1
ATOM 718 O O . ASN A 1 97 ? 9.927 -6.652 -4.427 1.00 98.31 97 ASN A O 1
ATOM 722 N N . GLN A 1 98 ? 7.908 -7.497 -4.022 1.00 98.31 98 GLN A N 1
ATOM 723 C CA . GLN A 1 98 ? 7.925 -8.485 -5.109 1.00 98.31 98 GLN A CA 1
ATOM 724 C C . GLN A 1 98 ? 6.753 -8.289 -6.0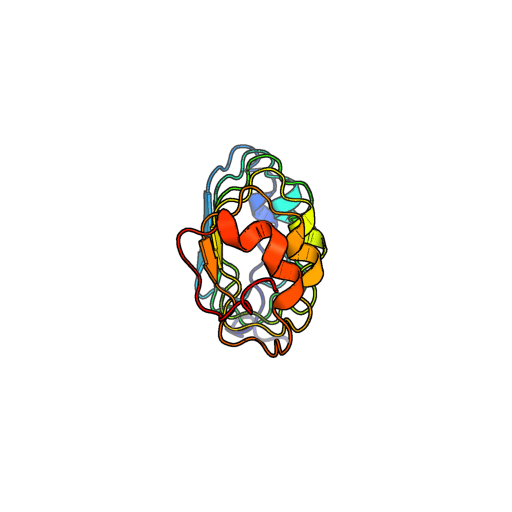84 1.00 98.31 98 GLN A C 1
ATOM 726 O O . GLN A 1 98 ? 6.251 -9.245 -6.675 1.00 98.31 98 GLN A O 1
ATOM 731 N N . ILE A 1 99 ? 6.305 -7.046 -6.249 1.00 98.75 99 ILE A N 1
ATOM 732 C CA . ILE A 1 99 ? 5.180 -6.686 -7.112 1.00 98.75 99 ILE A CA 1
ATOM 733 C C . ILE A 1 99 ? 5.636 -6.752 -8.570 1.00 98.75 99 ILE A C 1
ATOM 735 O O . ILE A 1 99 ? 6.671 -6.205 -8.932 1.00 98.75 99 ILE A O 1
ATOM 739 N N . SER A 1 100 ? 4.867 -7.412 -9.426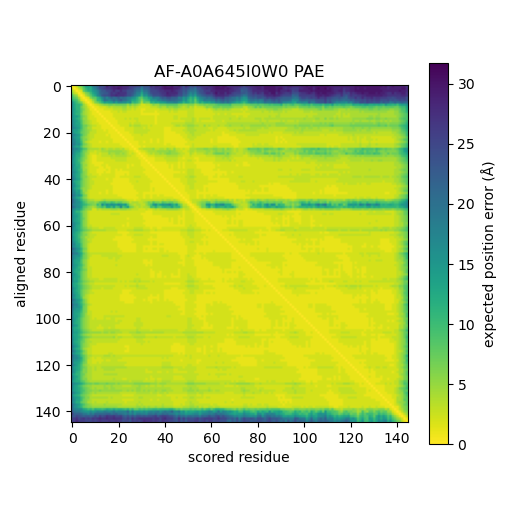 1.00 98.38 100 SER A N 1
ATOM 740 C CA . SER A 1 100 ? 5.132 -7.459 -10.873 1.00 98.38 100 SER A CA 1
ATOM 741 C C . SER A 1 100 ? 3.977 -6.916 -11.710 1.00 98.38 100 SER A C 1
ATOM 743 O O . SER A 1 100 ? 4.205 -6.480 -12.837 1.00 98.38 100 SER A O 1
ATOM 745 N N . ASP A 1 101 ? 2.764 -6.889 -11.152 1.00 98.50 101 ASP A N 1
ATOM 746 C CA . ASP A 1 101 ? 1.564 -6.345 -11.782 1.00 98.50 101 ASP A CA 1
ATOM 747 C C . ASP A 1 101 ? 1.052 -5.123 -11.009 1.00 98.50 101 ASP A C 1
ATOM 749 O O . ASP A 1 101 ? 0.708 -5.201 -9.829 1.00 98.50 101 ASP A O 1
ATOM 753 N N . VAL A 1 102 ? 0.990 -3.984 -11.698 1.00 98.25 102 VAL A N 1
ATOM 754 C CA . VAL A 1 102 ? 0.491 -2.706 -11.167 1.00 98.25 102 VAL A CA 1
ATOM 755 C C . VAL A 1 102 ? -0.880 -2.325 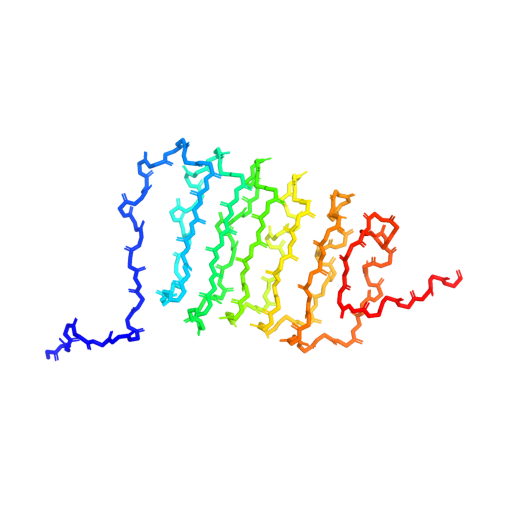-11.718 1.00 98.25 102 VAL A C 1
ATOM 757 O O . VAL A 1 102 ? -1.404 -1.263 -11.379 1.00 98.25 102 VAL A O 1
ATOM 760 N N . THR A 1 103 ? -1.498 -3.191 -12.525 1.00 98.12 103 THR A N 1
ATOM 761 C CA . THR A 1 103 ? -2.854 -2.998 -13.057 1.00 98.12 103 THR A CA 1
ATOM 762 C C . THR A 1 103 ? -3.871 -2.629 -11.973 1.00 98.12 103 THR A C 1
ATOM 764 O O . THR A 1 103 ? -4.650 -1.700 -12.205 1.00 98.12 103 THR A O 1
ATOM 767 N N . PRO A 1 104 ? -3.861 -3.241 -10.768 1.00 98.38 104 PRO A N 1
ATOM 768 C CA . PRO A 1 104 ? -4.839 -2.885 -9.744 1.00 98.38 104 PRO A CA 1
ATOM 769 C C . PRO A 1 104 ? -4.735 -1.439 -9.242 1.00 98.38 104 PRO A C 1
ATOM 771 O O . PRO A 1 104 ? -5.738 -0.844 -8.856 1.00 98.38 104 PRO A O 1
ATOM 774 N N . LEU A 1 105 ? -3.545 -0.833 -9.281 1.00 98.00 105 LEU A N 1
ATOM 775 C CA . LEU A 1 105 ? -3.332 0.534 -8.788 1.00 98.00 105 LEU A CA 1
ATOM 776 C C . LEU A 1 105 ? -3.928 1.592 -9.716 1.00 98.00 105 LEU A C 1
ATOM 778 O O . LEU A 1 105 ? -4.081 2.753 -9.343 1.00 98.00 105 LEU A O 1
ATOM 782 N N . ALA A 1 106 ? -4.289 1.201 -10.930 1.00 95.75 106 ALA A N 1
ATOM 783 C CA . ALA A 1 106 ? -4.651 2.133 -11.970 1.00 95.75 106 ALA A CA 1
ATOM 784 C C . ALA A 1 106 ? -6.025 2.805 -11.758 1.00 95.75 106 ALA A C 1
ATOM 786 O O . ALA A 1 106 ? -6.311 3.838 -12.355 1.00 95.75 106 ALA A O 1
ATOM 787 N N . GLY A 1 107 ? -6.853 2.270 -10.855 1.00 94.69 107 GLY A N 1
ATOM 788 C CA . GLY A 1 107 ? -8.102 2.899 -10.411 1.00 94.69 107 GLY A CA 1
ATOM 789 C C . GLY A 1 107 ? -7.939 3.946 -9.300 1.00 94.69 107 GLY A C 1
ATOM 790 O O . GLY A 1 107 ? -8.921 4.588 -8.926 1.00 94.69 107 GLY A O 1
ATOM 791 N N . LEU A 1 108 ? -6.731 4.141 -8.757 1.00 97.06 108 LEU A N 1
ATOM 792 C CA . LEU A 1 108 ? -6.474 5.054 -7.637 1.00 97.06 108 LEU A CA 1
ATOM 793 C C . LEU A 1 108 ? -6.367 6.509 -8.108 1.00 97.06 108 LEU A C 1
ATOM 795 O O . LEU A 1 108 ? -5.319 7.143 -8.046 1.00 97.06 108 LEU A O 1
ATOM 799 N N . THR A 1 109 ? -7.479 7.076 -8.570 1.00 95.19 109 THR A N 1
ATOM 800 C CA . THR A 1 109 ? -7.507 8.401 -9.214 1.00 95.19 109 THR A CA 1
ATOM 801 C C . THR A 1 109 ? -7.178 9.575 -8.287 1.00 95.19 109 THR A C 1
ATOM 803 O O . THR A 1 109 ? -7.042 10.690 -8.773 1.00 95.19 109 THR A O 1
ATOM 806 N N . LYS A 1 110 ? -7.083 9.370 -6.968 1.00 97.81 110 LYS A N 1
ATOM 807 C CA . LYS A 1 110 ? -6.658 10.399 -5.997 1.00 97.81 110 LYS A CA 1
ATOM 808 C C . LYS A 1 110 ? -5.173 10.325 -5.646 1.00 97.81 110 LYS A C 1
ATOM 810 O O . LYS A 1 110 ? -4.714 11.111 -4.823 1.00 97.81 110 LYS A O 1
ATOM 815 N N . LEU A 1 111 ? -4.453 9.359 -6.207 1.00 98.19 111 LEU A N 1
ATOM 816 C CA . LEU A 1 111 ? -3.053 9.162 -5.898 1.00 98.19 111 LEU A CA 1
ATOM 817 C C . LEU A 1 111 ? -2.235 10.313 -6.489 1.00 98.19 111 LEU A C 1
ATOM 819 O O . LEU A 1 111 ? -2.294 10.572 -7.689 1.00 98.19 111 LEU A O 1
ATOM 823 N N . GLU A 1 112 ? -1.490 10.986 -5.621 1.00 98.62 112 GLU A N 1
ATOM 824 C CA . GLU A 1 112 ? -0.603 12.104 -5.956 1.00 98.62 112 GLU A CA 1
ATOM 825 C C . GLU A 1 112 ? 0.861 11.664 -5.872 1.00 98.62 112 GLU A C 1
ATOM 827 O O . GLU A 1 112 ? 1.722 12.206 -6.557 1.00 98.62 112 GLU A O 1
ATOM 832 N N . ARG A 1 113 ? 1.171 10.668 -5.035 1.00 98.75 113 ARG A N 1
ATOM 833 C CA . ARG A 1 113 ? 2.541 10.193 -4.830 1.00 98.75 113 ARG A CA 1
ATOM 834 C C . ARG A 1 113 ? 2.593 8.674 -4.833 1.00 98.75 113 ARG A C 1
ATOM 836 O O . ARG A 1 113 ? 1.890 8.040 -4.043 1.00 98.75 113 ARG A O 1
ATOM 843 N N . LEU A 1 114 ? 3.411 8.108 -5.718 1.00 98.62 114 LEU A N 1
ATOM 844 C CA . LEU A 1 114 ? 3.516 6.664 -5.921 1.00 98.62 114 LEU A CA 1
ATOM 845 C C . LEU A 1 114 ? 4.971 6.234 -6.097 1.00 98.62 114 LEU A C 1
ATOM 847 O O . LEU A 1 114 ? 5.612 6.620 -7.069 1.00 98.62 114 LEU A O 1
ATOM 851 N N . PHE A 1 115 ? 5.450 5.387 -5.190 1.00 98.69 115 PHE A N 1
ATOM 852 C CA . PHE A 1 115 ? 6.805 4.846 -5.215 1.00 98.69 115 PHE A CA 1
ATOM 853 C C . PHE A 1 115 ? 6.777 3.318 -5.348 1.00 98.69 115 PHE A C 1
ATOM 855 O O . PHE A 1 115 ? 6.156 2.622 -4.538 1.00 98.69 115 PHE A O 1
ATOM 862 N N . LEU A 1 116 ? 7.418 2.817 -6.403 1.00 98.50 116 LEU A N 1
ATOM 863 C CA . LEU A 1 116 ? 7.385 1.433 -6.877 1.00 98.50 116 LEU A CA 1
ATOM 864 C C . LEU A 1 116 ? 8.780 0.838 -7.114 1.00 98.50 116 LEU A C 1
ATOM 866 O O . LEU A 1 116 ? 8.868 -0.357 -7.402 1.00 98.50 116 LEU A O 1
ATOM 870 N N . GLU A 1 117 ? 9.862 1.617 -7.011 1.00 97.50 117 GLU A N 1
ATOM 871 C CA . GLU A 1 117 ? 11.224 1.120 -7.234 1.00 97.50 117 GLU A CA 1
ATOM 872 C C . GLU A 1 117 ? 11.549 -0.133 -6.405 1.00 97.50 117 GLU A C 1
ATOM 874 O O . GLU A 1 117 ? 10.976 -0.394 -5.347 1.00 97.50 117 GLU A O 1
ATOM 879 N N . GLN A 1 118 ? 12.529 -0.911 -6.870 1.00 97.38 118 GLN A N 1
ATOM 880 C CA . GLN A 1 118 ? 12.918 -2.179 -6.239 1.00 97.38 118 GLN A CA 1
ATOM 881 C C . GLN A 1 118 ? 11.768 -3.205 -6.204 1.00 97.38 118 GLN A C 1
ATOM 883 O O . GLN A 1 118 ? 11.648 -3.994 -5.273 1.00 97.38 118 GLN A O 1
ATOM 888 N N . ASN A 1 119 ? 10.938 -3.212 -7.248 1.00 98.50 119 ASN A N 1
ATOM 889 C CA . ASN A 1 119 ? 9.995 -4.281 -7.563 1.00 98.50 119 ASN A CA 1
ATOM 890 C C . ASN A 1 119 ? 10.301 -4.853 -8.962 1.00 98.50 119 ASN A C 1
ATOM 892 O O . ASN A 1 119 ? 10.799 -4.121 -9.823 1.00 98.50 119 ASN A O 1
ATOM 896 N N . PRO A 1 120 ? 10.004 -6.135 -9.237 1.00 97.94 120 PRO A N 1
ATOM 897 C CA . PRO A 1 120 ? 10.193 -6.759 -10.550 1.00 97.94 120 PRO A CA 1
ATOM 898 C C . PRO A 1 120 ? 9.117 -6.357 -11.586 1.00 97.94 120 PRO A C 1
ATOM 900 O O . PRO A 1 120 ? 8.597 -7.207 -12.309 1.00 97.94 120 PRO A O 1
ATOM 903 N N . ILE A 1 121 ? 8.780 -5.067 -11.672 1.00 97.94 121 ILE A N 1
ATOM 904 C CA . ILE A 1 121 ? 7.791 -4.532 -12.618 1.00 97.94 121 ILE A CA 1
ATOM 905 C C . ILE A 1 121 ? 8.477 -4.252 -13.955 1.00 97.94 121 ILE A C 1
ATOM 907 O O . ILE A 1 121 ? 9.498 -3.566 -14.019 1.00 97.94 121 ILE A O 1
ATOM 911 N N . THR A 1 122 ? 7.896 -4.765 -15.035 1.00 95.75 122 THR A N 1
ATOM 912 C CA . THR A 1 122 ? 8.397 -4.565 -16.404 1.00 95.75 122 THR A CA 1
ATOM 913 C C . THR A 1 122 ? 7.459 -3.735 -17.273 1.00 95.75 122 THR A C 1
ATOM 915 O O . THR A 1 122 ? 7.892 -3.230 -18.307 1.00 95.75 122 THR A O 1
ATOM 918 N N . ASP A 1 123 ? 6.201 -3.566 -16.859 1.00 95.69 123 ASP A N 1
ATOM 919 C CA . ASP A 1 123 ? 5.193 -2.796 -17.578 1.00 95.69 123 ASP A CA 1
ATOM 920 C C . ASP A 1 123 ? 4.457 -1.838 -16.632 1.00 95.69 123 ASP A C 1
ATOM 922 O O . ASP A 1 123 ? 3.678 -2.249 -15.774 1.00 95.69 123 ASP A O 1
ATOM 926 N N . TYR A 1 124 ? 4.705 -0.541 -16.816 1.00 96.06 124 TYR A N 1
ATOM 927 C CA . TYR A 1 124 ? 4.028 0.538 -16.094 1.00 96.06 124 TYR A CA 1
ATOM 928 C C . TYR A 1 124 ? 2.887 1.171 -16.905 1.00 96.06 124 TYR A C 1
ATOM 930 O O . TYR A 1 124 ? 2.256 2.119 -16.433 1.00 96.06 124 TYR A O 1
ATOM 938 N N . SER A 1 125 ? 2.591 0.674 -18.113 1.00 94.75 125 SER A N 1
ATOM 939 C CA . SER A 1 125 ? 1.528 1.214 -18.970 1.00 94.75 125 SER A CA 1
ATOM 940 C C . SER A 1 125 ? 0.139 1.262 -18.316 1.00 94.75 125 SER A C 1
ATOM 942 O O . SER A 1 125 ? -0.572 2.238 -18.582 1.00 94.75 125 SER A O 1
ATOM 944 N N . PRO A 1 126 ? -0.257 0.353 -17.391 1.00 95.25 126 PRO A N 1
ATOM 945 C CA . PRO A 1 126 ? -1.542 0.486 -16.706 1.00 95.25 126 PRO A CA 1
ATOM 946 C C . PRO A 1 126 ? -1.688 1.808 -15.940 1.00 95.25 126 PRO A C 1
ATOM 948 O O . PRO A 1 126 ? -2.792 2.341 -15.827 1.00 95.25 126 PRO A O 1
ATOM 951 N N . LEU A 1 127 ? -0.576 2.380 -15.466 1.00 95.69 127 LEU A N 1
ATOM 952 C CA . LEU A 1 127 ? -0.551 3.604 -14.664 1.00 95.69 127 LEU A CA 1
ATOM 953 C C . LEU A 1 127 ? -0.696 4.886 -15.498 1.00 95.69 127 LEU A C 1
ATOM 955 O O . LEU A 1 127 ? -0.843 5.969 -14.929 1.00 95.69 127 LEU A O 1
ATOM 959 N N . ALA A 1 128 ? -0.730 4.791 -16.832 1.00 92.88 128 ALA A N 1
ATOM 960 C CA . ALA A 1 128 ? -0.931 5.939 -17.719 1.00 92.88 128 ALA A CA 1
ATOM 961 C C . ALA A 1 128 ? -2.206 6.735 -17.388 1.00 92.88 128 ALA A C 1
ATOM 963 O O . ALA A 1 128 ? -2.223 7.957 -17.519 1.00 92.88 128 ALA A O 1
ATOM 964 N N . GLN A 1 129 ? -3.253 6.069 -16.892 1.00 90.19 129 GLN A N 1
ATOM 965 C CA . GLN A 1 129 ? -4.528 6.712 -16.561 1.00 90.19 129 GLN A CA 1
ATOM 966 C C . GLN A 1 129 ? -4.490 7.596 -15.303 1.00 90.19 129 GLN A C 1
ATOM 968 O O . GLN A 1 129 ? -5.273 8.537 -15.205 1.00 90.19 129 GLN A O 1
ATOM 973 N N . ILE A 1 130 ? -3.573 7.333 -14.363 1.00 93.75 130 ILE A N 1
ATOM 974 C CA . ILE A 1 130 ? -3.379 8.160 -13.157 1.00 93.75 130 ILE A CA 1
ATOM 975 C C . ILE A 1 130 ? -2.155 9.070 -13.264 1.00 93.75 130 ILE A C 1
ATOM 977 O O . ILE A 1 130 ? -1.943 9.928 -12.414 1.00 93.75 130 ILE A O 1
ATOM 981 N N . ARG A 1 131 ? -1.360 8.926 -14.331 1.00 92.38 131 ARG A N 1
ATOM 982 C CA . ARG A 1 131 ? -0.100 9.649 -14.533 1.00 92.38 131 ARG A CA 1
ATOM 983 C C . ARG A 1 131 ? -0.235 11.170 -14.438 1.00 92.38 131 ARG A C 1
ATOM 985 O O . ARG A 1 131 ? 0.709 11.821 -14.000 1.00 92.38 131 ARG A O 1
ATOM 992 N N . ALA A 1 132 ? -1.368 11.730 -14.860 1.00 93.25 132 ALA A N 1
ATOM 993 C CA . ALA A 1 132 ? -1.632 13.169 -14.805 1.00 93.25 132 ALA A CA 1
ATOM 994 C C . ALA A 1 132 ? -1.928 13.693 -13.386 1.00 93.25 132 ALA A C 1
ATOM 996 O O . ALA A 1 132 ? -1.821 14.896 -13.166 1.00 93.25 132 ALA A O 1
ATOM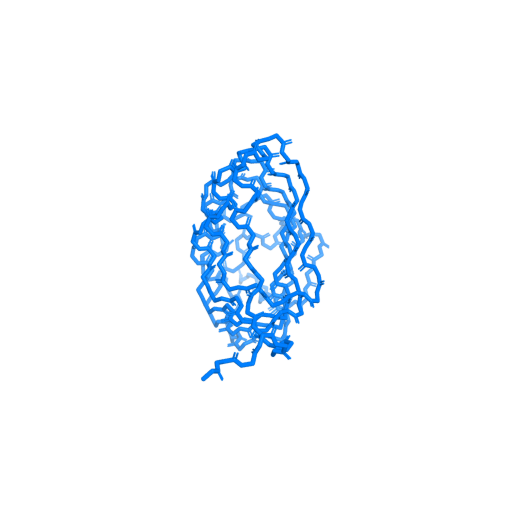 997 N N . ASN A 1 133 ? -2.286 12.810 -12.449 1.00 95.50 133 ASN A N 1
ATOM 998 C CA . ASN A 1 133 ? -2.588 13.165 -11.059 1.00 95.50 133 ASN A CA 1
ATOM 999 C C . ASN A 1 133 ? -1.349 13.075 -10.160 1.00 95.50 133 ASN A C 1
ATOM 1001 O O . ASN A 1 133 ? -1.332 13.671 -9.089 1.00 95.50 133 ASN A O 1
ATOM 1005 N N . LEU A 1 134 ? -0.322 12.333 -10.589 1.00 96.44 134 LEU A N 1
ATOM 1006 C CA . LEU A 1 134 ? 0.906 12.163 -9.824 1.00 96.44 134 LEU A CA 1
ATOM 1007 C C . LEU A 1 134 ? 1.744 13.451 -9.840 1.00 96.44 134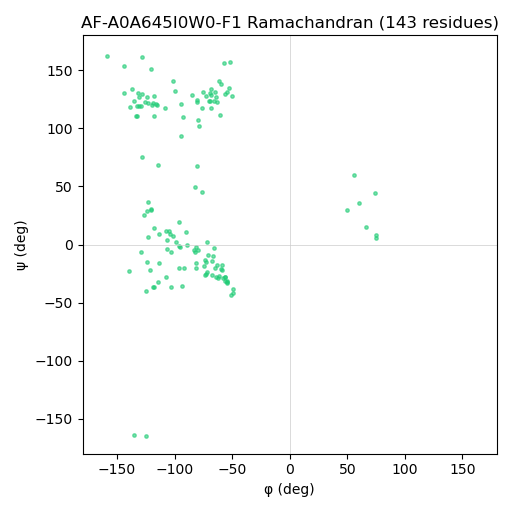 LEU A C 1
ATOM 1009 O O . LEU A 1 134 ? 2.079 13.981 -10.900 1.00 96.44 134 LEU A O 1
ATOM 1013 N N . GLU A 1 135 ? 2.115 13.904 -8.649 1.00 97.31 135 GLU A N 1
ATOM 1014 C CA . GLU A 1 135 ? 3.051 14.992 -8.370 1.00 97.31 135 GLU A CA 1
ATOM 1015 C C . GLU A 1 135 ? 4.476 14.459 -8.152 1.00 97.31 135 GLU A C 1
ATOM 1017 O O . GLU A 1 135 ? 5.440 15.091 -8.582 1.00 97.31 135 GLU A O 1
ATOM 1022 N N . GLU A 1 136 ? 4.617 13.276 -7.536 1.00 98.00 136 GLU A N 1
ATOM 1023 C CA . GLU A 1 136 ? 5.906 12.609 -7.300 1.00 98.00 136 GLU A CA 1
ATOM 1024 C C . GLU A 1 136 ? 5.807 11.105 -7.596 1.00 98.00 136 GLU A C 1
ATOM 1026 O O . GLU A 1 136 ? 4.863 10.433 -7.174 1.00 98.00 136 GLU A O 1
ATOM 1031 N N . TRP A 1 137 ? 6.787 10.562 -8.317 1.00 97.25 137 TRP A N 1
ATOM 1032 C CA . TRP A 1 137 ? 6.890 9.130 -8.606 1.00 97.25 137 TRP A CA 1
ATOM 1033 C C . TRP A 1 137 ? 8.331 8.744 -8.985 1.00 97.25 137 TRP A C 1
ATOM 1035 O O . TRP A 1 137 ? 9.129 9.614 -9.336 1.00 97.25 137 TRP A O 1
ATOM 1045 N N . ASP A 1 138 ? 8.668 7.454 -8.918 1.00 96.44 138 ASP A N 1
ATOM 1046 C CA . ASP A 1 138 ? 10.037 6.922 -9.093 1.00 96.44 138 ASP A CA 1
ATOM 1047 C C . ASP A 1 138 ? 10.209 5.959 -10.289 1.00 96.44 138 ASP A C 1
ATOM 1049 O O . ASP A 1 138 ? 11.216 5.272 -10.417 1.00 96.44 138 ASP A O 1
ATOM 1053 N N . PHE A 1 139 ? 9.239 5.913 -11.201 1.00 92.94 139 PHE A N 1
ATOM 1054 C CA . PHE A 1 139 ? 9.261 5.056 -12.392 1.00 92.94 139 PHE A CA 1
ATOM 1055 C C . PHE A 1 139 ? 8.987 5.841 -13.679 1.00 92.94 139 PHE A C 1
ATOM 1057 O O . PHE A 1 139 ? 8.421 6.933 -13.685 1.00 92.94 139 PHE A O 1
ATOM 1064 N N . GLU A 1 140 ? 9.356 5.272 -14.820 1.00 84.94 140 GLU A N 1
ATOM 1065 C CA . GLU A 1 140 ? 9.024 5.857 -16.116 1.00 84.94 140 GLU A CA 1
ATOM 1066 C C . GLU A 1 140 ? 7.706 5.270 -16.630 1.00 84.94 140 GLU A C 1
ATOM 1068 O O . GLU A 1 140 ? 7.633 4.107 -17.026 1.00 84.94 140 GLU A O 1
ATOM 1073 N N . VAL A 1 141 ? 6.645 6.082 -16.643 1.00 72.94 141 VAL A N 1
ATOM 1074 C CA . VAL A 1 141 ? 5.427 5.754 -17.399 1.00 72.94 141 VAL A CA 1
ATOM 1075 C C . VAL A 1 141 ? 5.675 6.122 -18.857 1.00 72.94 141 VAL A C 1
ATOM 1077 O O . VAL A 1 141 ? 5.989 7.291 -19.115 1.00 72.94 141 VAL A O 1
ATOM 1080 N N . PRO A 1 142 ? 5.524 5.188 -19.815 1.00 66.50 142 PRO A N 1
ATOM 1081 C CA . PRO A 1 142 ? 5.611 5.526 -21.228 1.00 66.50 142 PRO A CA 1
ATOM 1082 C C . PRO A 1 142 ? 4.653 6.679 -21.537 1.00 66.50 142 PRO A C 1
ATOM 1084 O O . PRO A 1 142 ? 3.509 6.676 -21.077 1.00 66.50 142 PRO A O 1
ATOM 1087 N N . ALA A 1 143 ? 5.110 7.679 -22.295 1.00 59.12 143 ALA A N 1
ATOM 1088 C CA . ALA A 1 143 ? 4.219 8.736 -22.759 1.00 59.12 143 ALA A CA 1
ATOM 1089 C C . ALA A 1 143 ? 3.033 8.096 -23.499 1.00 59.12 143 ALA A C 1
ATOM 1091 O O . ALA A 1 143 ? 3.233 7.220 -24.342 1.00 59.12 143 ALA A O 1
ATOM 1092 N N . ASN A 1 144 ? 1.811 8.506 -23.151 1.00 54.22 144 ASN A N 1
ATOM 1093 C CA . ASN A 1 144 ? 0.608 8.063 -23.851 1.00 54.22 144 ASN A CA 1
ATOM 1094 C C . ASN A 1 144 ? 0.781 8.405 -25.351 1.00 54.22 144 ASN A C 1
ATOM 1096 O O . ASN A 1 144 ? 1.183 9.542 -25.626 1.00 54.22 144 ASN A O 1
ATOM 1100 N N . PRO A 1 145 ? 0.573 7.463 -26.293 1.00 52.97 145 PRO A N 1
ATOM 1101 C CA . PRO A 1 145 ? 0.724 7.734 -27.723 1.00 52.97 145 PRO A CA 1
ATOM 1102 C C . PRO A 1 145 ? -0.236 8.814 -28.235 1.00 52.97 145 PRO A C 1
ATOM 1104 O O . PRO A 1 145 ? -1.337 8.973 -27.656 1.00 52.97 145 PRO A O 1
#

Secondary structure (DSSP, 8-state):
---TT-TTSPPP-GGGGG-TT--EEEEES------GGGGG-TT--EEEEES-S-----GGGTT-TT--EEE--SS-----GGGGG-TT--EEE--SS-----GGGGG-TT--EEE--SS-----GGGGGTTTT-SEESS-PPPP-

Mean predicted aligned error: 4.62 Å